Protein AF-A0A151A830-F1 (afdb_monomer)

Mean predicted aligned error: 5.16 Å

Organism: NCBI:txid1008153

pLDDT: mean 84.09, std 11.05, range [46.06, 93.81]

Sequence (80 aa):
MSDATDEMIGRVVRTVEYNTGNGASEAISAAQIRTHLCANSIYPVEAVNRAIATALERGDLVEKNGKYASASPDTYRKYL

Radius of gyration: 11.39 Å; Cα contacts (8 Å, |Δi|>4): 103; chains: 1; bounding box: 35×22×29 Å

Structure (mmCIF, N/CA/C/O backbone):
data_AF-A0A151A830-F1
#
_entry.id   AF-A0A151A830-F1
#
loop_
_atom_site.group_PDB
_atom_site.id
_atom_site.type_symbol
_atom_site.label_atom_id
_atom_site.label_alt_id
_atom_site.label_comp_id
_a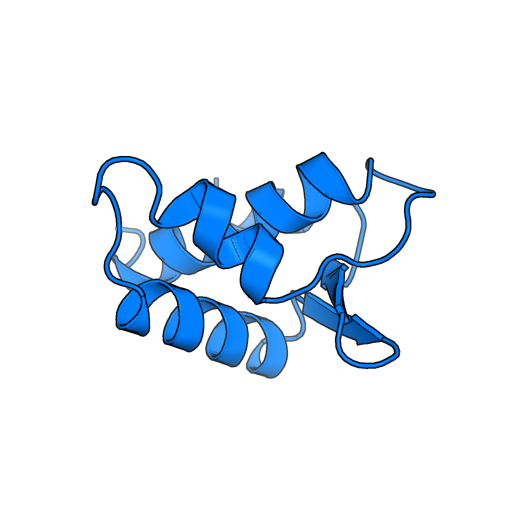tom_site.label_asym_id
_atom_site.label_entity_id
_atom_site.label_seq_id
_atom_site.pdbx_PDB_ins_code
_atom_site.Cartn_x
_atom_site.Cartn_y
_atom_site.Cartn_z
_atom_site.occupancy
_atom_site.B_iso_or_equiv
_atom_site.auth_seq_id
_atom_site.auth_comp_id
_atom_site.auth_asym_id
_atom_site.auth_atom_id
_atom_site.pdbx_PDB_model_num
ATOM 1 N N . MET A 1 1 ? 20.948 -4.363 3.404 1.00 46.91 1 MET A N 1
ATOM 2 C CA . MET A 1 1 ? 20.318 -4.298 2.073 1.00 46.91 1 MET A CA 1
ATOM 3 C C . MET A 1 1 ? 18.835 -4.424 2.332 1.00 46.91 1 MET A C 1
ATOM 5 O O . MET A 1 1 ? 18.441 -5.487 2.793 1.00 46.91 1 MET A O 1
ATOM 9 N N . SER A 1 2 ? 18.055 -3.353 2.194 1.00 55.94 2 SER A N 1
ATOM 10 C CA . SER A 1 2 ? 16.597 -3.501 2.247 1.00 55.94 2 SER A CA 1
ATOM 11 C C . SER A 1 2 ? 16.181 -4.291 1.013 1.00 55.94 2 SER A C 1
ATOM 13 O O . SER A 1 2 ? 16.644 -3.990 -0.089 1.00 55.94 2 SER A O 1
ATOM 15 N N . ASP A 1 3 ? 15.407 -5.352 1.216 1.00 73.12 3 ASP A N 1
ATOM 16 C CA . ASP A 1 3 ? 14.895 -6.174 0.128 1.00 73.12 3 ASP A CA 1
ATOM 17 C C . ASP A 1 3 ? 14.063 -5.290 -0.818 1.00 73.12 3 ASP A C 1
ATOM 19 O O . ASP A 1 3 ? 13.411 -4.342 -0.371 1.00 73.12 3 ASP A O 1
ATOM 23 N N . ALA A 1 4 ? 14.064 -5.574 -2.124 1.00 73.44 4 ALA A N 1
ATOM 24 C CA . ALA A 1 4 ? 13.251 -4.819 -3.086 1.00 73.44 4 ALA A CA 1
ATOM 25 C C . ALA A 1 4 ? 11.757 -4.802 -2.687 1.00 73.44 4 ALA A C 1
ATOM 27 O O . ALA A 1 4 ? 11.025 -3.863 -3.008 1.00 73.44 4 ALA A O 1
ATOM 28 N N . THR A 1 5 ? 11.322 -5.814 -1.931 1.00 79.31 5 THR A N 1
ATOM 29 C CA . THR A 1 5 ? 9.995 -5.895 -1.318 1.00 79.31 5 THR A CA 1
ATOM 30 C C . THR A 1 5 ? 9.809 -4.870 -0.195 1.00 79.31 5 THR A C 1
ATOM 32 O O . THR A 1 5 ? 8.780 -4.200 -0.169 1.00 79.31 5 THR A O 1
ATOM 35 N N . ASP A 1 6 ? 10.787 -4.692 0.700 1.00 86.06 6 ASP A N 1
ATOM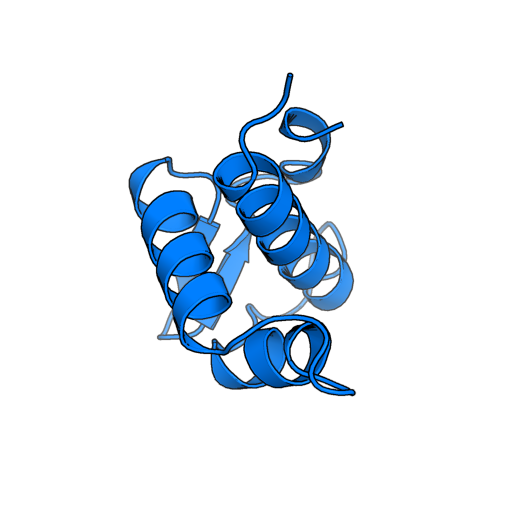 36 C CA . ASP A 1 6 ? 10.719 -3.707 1.793 1.00 86.06 6 ASP A CA 1
ATOM 37 C C . ASP A 1 6 ? 10.719 -2.271 1.268 1.00 86.06 6 ASP A C 1
ATOM 39 O O . ASP A 1 6 ? 9.977 -1.430 1.777 1.00 86.06 6 ASP A O 1
ATOM 43 N N . GLU A 1 7 ? 11.483 -1.988 0.208 1.00 88.25 7 GLU A N 1
ATOM 44 C CA . GLU A 1 7 ? 11.422 -0.681 -0.448 1.00 88.25 7 GLU A CA 1
ATOM 45 C C . GLU A 1 7 ? 10.007 -0.415 -0.985 1.00 88.25 7 GLU A C 1
ATOM 47 O O . GLU A 1 7 ? 9.430 0.642 -0.722 1.00 88.25 7 GLU A O 1
ATOM 52 N N . MET A 1 8 ? 9.411 -1.387 -1.685 1.00 91.06 8 MET A N 1
ATOM 53 C CA . MET A 1 8 ? 8.066 -1.252 -2.247 1.00 91.06 8 MET A CA 1
ATOM 54 C C . MET A 1 8 ? 6.996 -1.082 -1.157 1.00 91.06 8 MET A C 1
ATOM 56 O O . MET A 1 8 ? 6.097 -0.250 -1.304 1.00 91.06 8 MET A O 1
ATOM 60 N N . ILE A 1 9 ? 7.108 -1.815 -0.044 1.00 92.00 9 ILE A N 1
ATOM 61 C CA . ILE A 1 9 ? 6.227 -1.653 1.121 1.00 92.00 9 ILE A CA 1
ATOM 62 C C . ILE A 1 9 ? 6.375 -0.246 1.705 1.00 92.00 9 ILE A C 1
ATOM 64 O O . ILE A 1 9 ? 5.371 0.444 1.892 1.00 92.00 9 ILE A O 1
ATOM 68 N N . GLY A 1 10 ? 7.608 0.224 1.905 1.00 91.25 10 GLY A N 1
ATOM 69 C CA . GLY A 1 10 ? 7.877 1.583 2.368 1.00 91.25 10 GLY A CA 1
ATOM 70 C C . GLY A 1 10 ? 7.238 2.641 1.465 1.00 91.25 10 GLY A C 1
ATOM 71 O O . GLY A 1 10 ? 6.611 3.581 1.955 1.00 91.25 10 GLY A O 1
ATOM 72 N N . ARG A 1 11 ? 7.303 2.475 0.138 1.00 91.62 11 ARG A N 1
ATOM 73 C CA . ARG A 1 11 ? 6.632 3.378 -0.817 1.00 91.62 11 ARG A CA 1
ATOM 74 C C . ARG A 1 11 ? 5.115 3.383 -0.637 1.00 91.62 11 ARG A C 1
ATOM 76 O O . ARG A 1 11 ? 4.533 4.464 -0.590 1.00 91.62 11 ARG A O 1
ATOM 83 N N . VAL A 1 12 ? 4.489 2.212 -0.503 1.00 92.31 12 VAL A N 1
ATOM 84 C CA . VAL A 1 12 ? 3.042 2.092 -0.255 1.00 92.31 12 VAL A CA 1
ATOM 85 C C . VAL A 1 12 ? 2.650 2.795 1.043 1.00 92.31 12 VAL A C 1
ATOM 87 O O . VAL A 1 12 ? 1.752 3.637 1.022 1.00 92.31 12 VAL A O 1
ATOM 90 N N . VAL A 1 13 ? 3.341 2.503 2.148 1.00 91.25 13 VAL A N 1
ATOM 91 C CA . VAL A 1 13 ? 3.065 3.111 3.459 1.00 91.25 13 VAL A CA 1
ATOM 92 C C . VAL A 1 13 ? 3.217 4.628 3.386 1.00 91.25 13 VAL A C 1
ATOM 94 O O . VAL A 1 13 ? 2.316 5.351 3.803 1.00 91.25 13 VAL A O 1
ATOM 97 N N . ARG A 1 14 ? 4.285 5.128 2.754 1.00 91.25 14 ARG A N 1
ATOM 98 C CA . ARG A 1 14 ? 4.490 6.568 2.548 1.00 91.25 14 ARG A CA 1
ATOM 99 C C . ARG A 1 14 ? 3.363 7.213 1.750 1.00 91.25 14 ARG A C 1
ATOM 101 O O . ARG A 1 14 ? 2.933 8.314 2.081 1.00 91.25 14 ARG A O 1
ATOM 108 N N . THR A 1 15 ? 2.906 6.565 0.677 1.00 90.38 15 THR A N 1
ATOM 109 C CA . THR A 1 15 ? 1.790 7.066 -0.134 1.00 90.38 15 THR A CA 1
ATOM 110 C C . THR A 1 15 ? 0.509 7.136 0.685 1.00 90.38 15 THR A C 1
ATOM 112 O O . THR A 1 15 ? -0.209 8.129 0.583 1.00 90.38 15 THR A O 1
ATOM 115 N N . VAL A 1 16 ? 0.235 6.122 1.507 1.00 89.81 16 VAL A N 1
ATOM 116 C CA . VAL A 1 16 ? -0.907 6.133 2.425 1.00 89.81 16 VAL A CA 1
ATOM 117 C C . VAL A 1 16 ? -0.777 7.289 3.411 1.00 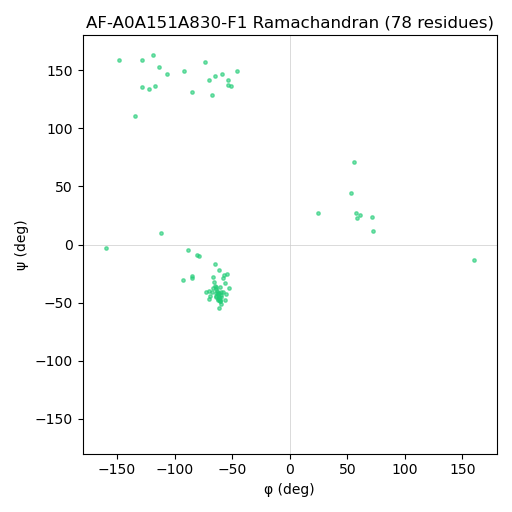89.81 16 VAL A C 1
ATOM 119 O O . VAL A 1 16 ? -1.654 8.142 3.422 1.00 89.81 16 VAL A O 1
ATOM 122 N N . GLU A 1 17 ? 0.334 7.399 4.138 1.00 88.75 17 GLU A N 1
ATOM 123 C CA . GLU A 1 17 ? 0.546 8.441 5.156 1.00 88.75 17 GLU A CA 1
ATOM 124 C C . GLU A 1 17 ? 0.475 9.866 4.603 1.00 88.75 17 GLU A C 1
ATOM 126 O O . GLU A 1 17 ? -0.131 10.746 5.220 1.00 88.75 17 GLU A O 1
ATOM 131 N N . TYR A 1 18 ? 1.055 10.090 3.421 1.00 86.25 18 TYR A N 1
ATOM 132 C CA . TYR A 1 18 ? 1.009 11.382 2.742 1.00 86.25 18 TYR A CA 1
ATOM 133 C C . TYR A 1 18 ? -0.428 11.802 2.416 1.00 86.25 18 TYR A C 1
ATOM 135 O O . TYR A 1 18 ? -0.789 12.961 2.605 1.00 86.25 18 TYR A O 1
ATOM 143 N N . ASN A 1 19 ? -1.262 10.865 1.958 1.00 83.19 19 ASN A N 1
ATOM 144 C CA . ASN A 1 19 ? -2.645 11.159 1.583 1.00 83.19 19 ASN A CA 1
ATOM 145 C C . ASN A 1 19 ? -3.615 11.136 2.775 1.00 83.19 19 ASN A C 1
ATOM 147 O O . ASN A 1 19 ? -4.611 11.858 2.762 1.00 83.19 19 ASN A O 1
ATOM 151 N N . THR A 1 20 ? -3.336 10.343 3.814 1.00 77.12 20 THR A N 1
ATOM 152 C CA . THR A 1 20 ? -4.133 10.330 5.050 1.00 77.12 20 THR A CA 1
ATOM 153 C C . THR A 1 20 ? -3.776 11.488 5.990 1.00 77.12 20 THR A C 1
ATOM 155 O O . THR A 1 20 ? -4.471 11.714 6.979 1.00 77.12 20 THR A O 1
ATOM 158 N N . GLY A 1 21 ? -2.701 12.229 5.692 1.00 64.06 21 GLY A N 1
ATOM 159 C CA . GLY A 1 21 ? -2.286 13.442 6.391 1.00 64.06 21 GLY A CA 1
ATOM 160 C C . GLY A 1 21 ? -2.095 13.221 7.887 1.00 64.06 21 GLY A C 1
ATOM 161 O O . GLY A 1 21 ? -2.948 13.664 8.642 1.00 64.06 21 GLY A O 1
ATOM 162 N N . ASN A 1 22 ? -1.035 12.498 8.278 1.0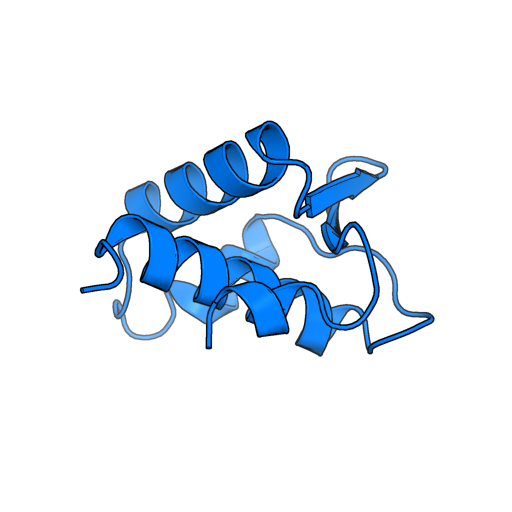0 56.12 22 ASN A N 1
ATOM 163 C CA . ASN A 1 22 ? -0.461 12.275 9.628 1.00 56.12 22 ASN A CA 1
ATOM 164 C C . ASN A 1 22 ? -1.365 12.431 10.888 1.00 56.12 22 ASN A C 1
ATOM 166 O O . ASN A 1 22 ? -0.860 12.741 11.965 1.00 56.12 22 ASN A O 1
ATOM 170 N N . GLY A 1 23 ? -2.685 12.226 10.794 1.00 50.03 23 GLY A N 1
ATOM 171 C CA . GLY A 1 23 ? -3.600 12.502 11.900 1.00 50.03 23 GLY A CA 1
ATOM 172 C C . GLY A 1 23 ? -5.098 12.688 11.616 1.00 50.03 23 GLY A C 1
ATOM 173 O O . GLY A 1 23 ? -5.834 12.666 12.597 1.00 50.03 23 GLY A O 1
ATOM 174 N N . ALA A 1 24 ? -5.610 12.862 10.383 1.00 46.06 24 ALA A N 1
ATOM 175 C CA . ALA A 1 24 ? -7.061 13.144 10.255 1.00 46.06 24 ALA A CA 1
ATOM 176 C C . ALA A 1 24 ? -7.773 12.884 8.911 1.00 46.06 24 ALA A C 1
ATOM 178 O O . ALA A 1 24 ? -8.985 13.091 8.852 1.00 46.06 24 ALA A O 1
ATOM 179 N N . SER A 1 25 ? -7.102 12.467 7.836 1.00 56.34 25 SER A N 1
ATOM 180 C CA . SER A 1 25 ? -7.776 12.306 6.538 1.00 56.34 25 SER A CA 1
ATOM 181 C C . SER A 1 25 ? -8.307 10.883 6.339 1.00 56.34 25 SER A C 1
ATOM 183 O O . SER A 1 25 ? -7.759 9.912 6.870 1.00 56.34 25 SER A O 1
ATOM 185 N N . GLU A 1 26 ? -9.406 10.766 5.590 1.00 73.56 26 GLU A N 1
ATOM 186 C CA . GLU A 1 26 ? -10.026 9.485 5.254 1.00 73.56 26 GLU A CA 1
ATOM 187 C C . GLU A 1 26 ? -8.982 8.517 4.681 1.00 73.56 26 GLU A C 1
ATOM 189 O O . GLU A 1 26 ? -8.163 8.891 3.841 1.00 73.56 26 GLU A O 1
ATOM 194 N N . ALA A 1 27 ? -9.028 7.258 5.128 1.00 83.25 27 ALA A N 1
ATOM 195 C CA . ALA A 1 27 ? -8.257 6.166 4.538 1.00 83.25 27 ALA A CA 1
ATOM 196 C C . ALA A 1 27 ? -8.355 6.205 2.998 1.00 83.25 27 ALA A C 1
ATOM 198 O O . ALA A 1 27 ? -9.382 6.613 2.454 1.00 83.25 27 ALA A O 1
ATOM 199 N N . ILE A 1 28 ? -7.322 5.759 2.280 1.00 89.56 28 ILE A N 1
ATOM 200 C CA . ILE A 1 28 ? -7.286 5.819 0.809 1.00 89.56 28 ILE A CA 1
ATOM 201 C C . ILE A 1 28 ? -7.487 4.458 0.154 1.00 89.56 28 ILE A C 1
ATOM 203 O O . ILE A 1 28 ? -7.055 3.430 0.658 1.00 89.56 28 ILE A O 1
ATOM 207 N N . SER A 1 29 ? -8.131 4.420 -1.005 1.00 91.56 29 SER A N 1
ATOM 208 C CA . SER A 1 29 ? -8.373 3.160 -1.718 1.00 91.56 29 SER A CA 1
ATOM 209 C C . SER A 1 29 ? -7.106 2.595 -2.381 1.00 91.56 29 SER A C 1
ATOM 211 O O . SER A 1 29 ? -6.203 3.337 -2.774 1.00 91.56 29 SER A O 1
ATOM 213 N N . ALA A 1 30 ? -7.079 1.280 -2.637 1.00 90.00 30 ALA A N 1
ATOM 214 C CA . ALA A 1 30 ? -6.025 0.658 -3.453 1.00 90.00 30 ALA A CA 1
ATOM 215 C C . ALA A 1 30 ? -5.932 1.261 -4.865 1.00 90.00 30 ALA A C 1
ATOM 217 O O . ALA A 1 30 ? -4.870 1.236 -5.480 1.0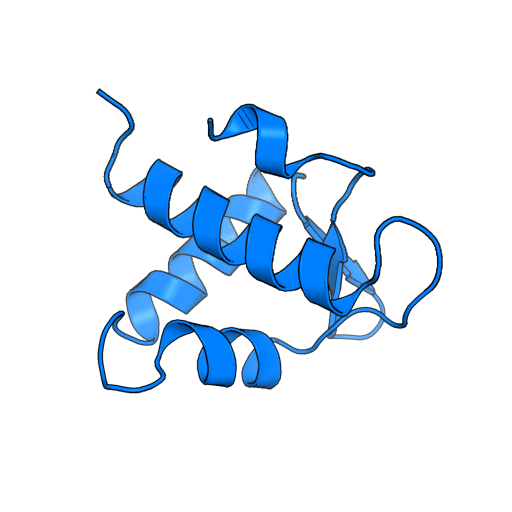0 90.00 30 ALA A O 1
ATOM 218 N N . ALA A 1 31 ? -7.036 1.772 -5.421 1.00 89.50 31 ALA A N 1
ATOM 219 C CA . ALA A 1 31 ? -7.014 2.471 -6.705 1.00 89.50 31 ALA A CA 1
ATOM 220 C C . ALA A 1 31 ? -6.183 3.760 -6.625 1.00 89.50 31 ALA A C 1
ATOM 222 O O . ALA A 1 31 ? -5.329 3.971 -7.476 1.00 89.50 31 ALA A O 1
ATOM 223 N N . GLN A 1 32 ? -6.356 4.564 -5.572 1.00 89.94 32 GLN A N 1
ATOM 224 C CA . GLN A 1 32 ? -5.560 5.779 -5.366 1.00 89.94 32 GLN A CA 1
ATOM 225 C C . GLN A 1 32 ? -4.076 5.459 -5.157 1.00 89.94 32 GLN A C 1
ATOM 227 O O . GLN A 1 32 ? -3.229 6.073 -5.801 1.00 89.94 32 GLN A O 1
ATOM 232 N N . ILE A 1 33 ? -3.754 4.451 -4.335 1.00 90.50 33 ILE A N 1
ATOM 233 C CA . ILE A 1 33 ? -2.366 3.991 -4.135 1.00 90.50 33 ILE A CA 1
ATOM 234 C C . ILE A 1 33 ? -1.729 3.609 -5.480 1.00 90.50 33 ILE A C 1
ATOM 236 O O . ILE A 1 33 ? -0.628 4.057 -5.803 1.00 90.50 33 ILE A O 1
ATOM 240 N N . ARG A 1 34 ? -2.446 2.828 -6.299 1.00 90.00 34 ARG A N 1
ATOM 241 C CA . ARG A 1 34 ? -1.996 2.437 -7.641 1.00 90.00 34 ARG A CA 1
ATOM 242 C C . ARG A 1 34 ? -1.831 3.637 -8.564 1.00 90.00 34 ARG A C 1
ATOM 244 O O . ARG A 1 34 ? -0.819 3.702 -9.244 1.00 90.00 34 ARG A O 1
ATOM 251 N N . THR A 1 35 ? -2.746 4.601 -8.564 1.00 88.62 35 THR A N 1
ATOM 252 C CA . THR A 1 35 ? -2.597 5.825 -9.365 1.00 88.62 35 THR A CA 1
ATOM 253 C C . THR A 1 35 ? -1.311 6.572 -9.017 1.00 88.62 35 THR A C 1
ATOM 255 O O . THR A 1 35 ? -0.620 7.024 -9.922 1.00 88.62 35 THR A O 1
ATOM 258 N N . HIS A 1 36 ? -0.943 6.661 -7.736 1.00 87.25 36 HIS A N 1
ATOM 259 C CA . HIS A 1 36 ? 0.289 7.340 -7.327 1.00 87.25 36 HIS A CA 1
ATOM 260 C C . HIS A 1 36 ? 1.563 6.557 -7.668 1.00 87.25 36 HIS A C 1
ATOM 262 O O . HIS A 1 36 ? 2.545 7.160 -8.091 1.00 87.25 36 HIS A O 1
ATOM 268 N N . LEU A 1 37 ? 1.563 5.234 -7.483 1.00 87.75 37 LEU A N 1
ATOM 269 C CA . LEU A 1 37 ? 2.774 4.412 -7.618 1.00 87.75 37 LEU A CA 1
ATOM 270 C C . LEU A 1 37 ? 2.968 3.826 -9.022 1.00 87.75 37 LEU A C 1
ATOM 272 O O . LEU A 1 37 ? 4.093 3.646 -9.469 1.00 87.75 37 LEU A O 1
ATOM 276 N N . CYS A 1 38 ? 1.886 3.554 -9.745 1.00 86.31 38 CYS A N 1
ATOM 277 C CA . CYS A 1 38 ? 1.944 3.062 -11.123 1.00 86.31 38 CYS A CA 1
ATOM 278 C C . CYS A 1 38 ? 1.994 4.208 -12.147 1.00 86.31 38 CYS A C 1
ATOM 280 O O . CYS A 1 38 ? 2.130 3.941 -13.343 1.00 86.31 38 CYS A O 1
ATOM 282 N N . ALA A 1 39 ? 1.876 5.473 -11.715 1.00 80.31 39 ALA A N 1
ATOM 283 C CA . ALA A 1 39 ? 2.056 6.620 -12.600 1.00 80.31 39 ALA A CA 1
ATOM 284 C C . ALA A 1 39 ? 3.409 6.528 -13.318 1.00 80.31 39 ALA A C 1
ATOM 286 O O . ALA A 1 39 ? 4.424 6.177 -12.716 1.00 80.31 39 ALA A O 1
ATOM 287 N N . ASN A 1 40 ? 3.417 6.841 -14.615 1.00 73.00 40 ASN A N 1
ATOM 288 C CA . ASN A 1 40 ? 4.602 6.760 -15.476 1.00 73.00 40 ASN A CA 1
ATOM 289 C C . ASN A 1 40 ? 5.249 5.358 -15.551 1.00 73.00 40 ASN A C 1
ATOM 291 O O . ASN A 1 40 ? 6.429 5.255 -15.873 1.00 73.00 40 ASN A O 1
ATOM 295 N N . SER A 1 41 ? 4.497 4.287 -15.258 1.00 67.06 41 SER A N 1
ATOM 296 C CA . SER A 1 41 ? 4.968 2.890 -15.302 1.00 67.06 41 SER A CA 1
ATOM 297 C C . SER A 1 41 ? 6.182 2.602 -14.409 1.00 67.06 41 SER A C 1
ATOM 299 O O . SER A 1 41 ? 6.954 1.689 -14.690 1.00 67.06 41 SER A O 1
ATOM 301 N N . ILE A 1 42 ? 6.354 3.372 -13.329 1.00 78.06 42 ILE A N 1
ATOM 302 C CA . ILE A 1 42 ? 7.504 3.247 -12.420 1.00 78.06 42 ILE A CA 1
ATOM 303 C C . ILE A 1 42 ? 7.455 1.913 -11.664 1.00 78.06 42 ILE A C 1
ATOM 305 O O . ILE A 1 42 ? 8.477 1.244 -11.526 1.00 78.06 42 ILE A O 1
ATOM 309 N N . TYR A 1 43 ? 6.265 1.503 -11.215 1.00 84.25 43 TYR A N 1
ATOM 310 C CA . TYR A 1 43 ? 6.058 0.237 -10.516 1.00 84.25 43 TYR A CA 1
ATOM 311 C C . TYR A 1 43 ? 4.919 -0.569 -11.155 1.00 84.25 43 TYR A C 1
ATOM 313 O O . TYR A 1 43 ? 3.858 -0.005 -11.446 1.00 84.25 43 TYR A O 1
ATOM 321 N N . PRO A 1 44 ? 5.089 -1.889 -11.364 1.00 88.62 44 PRO A N 1
ATOM 322 C CA . PRO A 1 44 ? 4.022 -2.730 -11.886 1.00 88.62 44 PRO A CA 1
ATOM 323 C C . PRO A 1 44 ? 2.913 -2.903 -10.842 1.00 88.62 44 PRO A C 1
ATOM 325 O O . PRO A 1 44 ? 3.181 -3.097 -9.654 1.00 88.62 44 PRO A O 1
ATOM 328 N N . VAL A 1 45 ? 1.656 -2.904 -11.298 1.00 89.31 45 VAL A N 1
ATOM 329 C CA . VAL A 1 45 ? 0.461 -3.026 -10.439 1.00 89.31 45 VAL A CA 1
ATOM 330 C C . VAL A 1 45 ? 0.537 -4.247 -9.515 1.00 89.31 45 VAL A C 1
ATOM 332 O O . VAL A 1 45 ? 0.147 -4.166 -8.353 1.00 89.31 45 VAL A O 1
ATOM 335 N N . GLU A 1 46 ? 1.077 -5.367 -9.998 1.00 89.62 46 GLU A N 1
ATOM 336 C CA . GLU A 1 46 ? 1.243 -6.588 -9.202 1.00 89.62 46 GLU A CA 1
ATOM 337 C C . GLU A 1 46 ? 2.222 -6.425 -8.035 1.00 89.62 46 GLU A C 1
ATOM 339 O O . GLU A 1 46 ? 2.001 -7.003 -6.972 1.00 89.62 46 GLU A O 1
ATOM 344 N N . ALA A 1 47 ? 3.296 -5.648 -8.204 1.00 90.25 47 ALA A N 1
ATOM 345 C CA . ALA A 1 47 ? 4.232 -5.372 -7.115 1.00 90.25 47 ALA A CA 1
ATOM 346 C C . ALA A 1 47 ? 3.591 -4.458 -6.066 1.00 90.25 47 ALA A C 1
ATOM 348 O O . ALA A 1 47 ? 3.721 -4.716 -4.873 1.00 90.25 47 ALA A O 1
ATOM 349 N N . VAL A 1 48 ? 2.827 -3.452 -6.505 1.00 91.19 48 VAL A N 1
ATOM 350 C CA . VAL A 1 48 ? 2.076 -2.569 -5.601 1.00 91.19 48 VAL A CA 1
ATOM 351 C C . VAL A 1 48 ? 1.033 -3.358 -4.807 1.00 91.19 48 VAL A C 1
ATOM 353 O O . VAL A 1 48 ? 0.962 -3.221 -3.591 1.00 91.19 48 VAL A O 1
ATOM 356 N N . ASN A 1 49 ? 0.256 -4.225 -5.463 1.00 92.00 49 ASN A N 1
ATOM 357 C CA . ASN A 1 49 ? -0.749 -5.050 -4.789 1.00 92.00 49 ASN A CA 1
ATOM 358 C C . ASN A 1 49 ? -0.118 -6.030 -3.793 1.00 92.00 49 ASN A C 1
ATOM 360 O O . ASN A 1 49 ? -0.633 -6.180 -2.687 1.00 92.00 49 ASN A O 1
ATOM 364 N N . ARG A 1 50 ? 1.010 -6.662 -4.154 1.00 92.69 50 ARG A N 1
ATOM 365 C CA . ARG A 1 50 ? 1.763 -7.514 -3.224 1.00 92.69 50 ARG A CA 1
ATOM 366 C C . ARG A 1 50 ? 2.259 -6.726 -2.017 1.00 92.69 50 ARG A C 1
ATOM 368 O O . ARG A 1 50 ? 2.063 -7.172 -0.897 1.00 92.69 50 ARG A O 1
ATOM 375 N N . ALA A 1 51 ? 2.812 -5.535 -2.229 1.00 92.62 51 ALA A N 1
ATOM 376 C CA . ALA A 1 51 ? 3.272 -4.682 -1.140 1.00 92.62 51 ALA A CA 1
ATOM 377 C C . ALA A 1 51 ? 2.130 -4.223 -0.218 1.00 92.62 51 ALA A C 1
ATOM 379 O O . ALA A 1 51 ? 2.315 -4.209 0.994 1.00 92.62 51 ALA A O 1
ATOM 380 N N . ILE A 1 52 ? 0.941 -3.912 -0.755 1.00 92.94 52 ILE A N 1
ATOM 381 C CA . ILE A 1 52 ? -0.251 -3.625 0.064 1.00 92.94 52 ILE A CA 1
ATOM 382 C C . ILE A 1 52 ? -0.610 -4.843 0.925 1.00 92.94 52 ILE A C 1
ATOM 384 O O . ILE A 1 52 ? -0.792 -4.693 2.131 1.00 92.94 52 ILE A O 1
ATOM 388 N N . ALA A 1 53 ? -0.675 -6.040 0.332 1.00 93.56 53 ALA A N 1
ATOM 389 C CA . ALA A 1 53 ? -0.995 -7.269 1.059 1.00 93.56 53 ALA A CA 1
ATOM 390 C C . ALA A 1 53 ? 0.024 -7.556 2.172 1.00 93.56 53 ALA A C 1
ATOM 392 O O . ALA A 1 53 ? -0.362 -7.724 3.325 1.00 93.56 53 ALA A O 1
ATOM 393 N N . THR A 1 54 ? 1.322 -7.497 1.867 1.00 93.00 54 THR A N 1
ATOM 394 C CA . THR A 1 54 ? 2.370 -7.716 2.871 1.00 93.00 54 THR A CA 1
ATOM 395 C C . THR A 1 54 ? 2.349 -6.653 3.971 1.00 93.00 54 THR A C 1
ATOM 397 O O . THR A 1 54 ? 2.563 -6.978 5.136 1.00 93.00 54 THR A O 1
ATOM 400 N N . ALA A 1 55 ? 2.054 -5.391 3.646 1.00 91.50 55 ALA A N 1
ATOM 401 C CA . ALA A 1 55 ? 1.936 -4.333 4.648 1.00 91.50 55 ALA A CA 1
ATOM 402 C C . ALA A 1 55 ? 0.743 -4.549 5.598 1.00 91.50 55 ALA A C 1
ATOM 404 O O . ALA A 1 55 ? 0.830 -4.202 6.775 1.00 91.50 55 ALA A O 1
ATOM 405 N N . LEU A 1 56 ? -0.352 -5.144 5.112 1.00 92.56 56 LEU A N 1
ATOM 406 C CA . LEU A 1 56 ? -1.483 -5.560 5.949 1.00 92.56 56 LEU A CA 1
ATOM 407 C C . LEU A 1 56 ? -1.108 -6.747 6.841 1.00 92.56 56 LEU A C 1
ATOM 409 O O . LEU A 1 56 ? -1.364 -6.706 8.040 1.00 92.56 56 LEU A O 1
ATOM 413 N N . GLU A 1 57 ? -0.463 -7.776 6.283 1.00 93.81 57 GLU A N 1
ATOM 414 C CA . GLU A 1 57 ? -0.025 -8.961 7.038 1.00 93.81 57 GLU A CA 1
ATOM 415 C C . GLU A 1 57 ? 0.963 -8.606 8.155 1.00 93.81 57 GLU A C 1
ATOM 417 O O . GLU A 1 57 ? 0.914 -9.177 9.243 1.00 93.81 57 GLU A O 1
ATOM 422 N N . ARG A 1 58 ? 1.841 -7.627 7.908 1.00 90.25 58 ARG A N 1
ATOM 423 C CA . ARG A 1 58 ? 2.795 -7.105 8.897 1.00 90.25 58 ARG A CA 1
ATOM 424 C C . ARG A 1 58 ? 2.172 -6.136 9.905 1.00 90.25 58 ARG A C 1
ATOM 426 O O . ARG A 1 58 ? 2.829 -5.781 10.882 1.00 90.25 58 ARG A O 1
ATOM 433 N N . GLY A 1 59 ? 0.931 -5.704 9.681 1.00 89.88 59 GLY A N 1
ATOM 434 C CA . GLY A 1 59 ? 0.244 -4.730 10.528 1.00 89.88 59 GLY A CA 1
ATOM 435 C C . GLY A 1 59 ? 0.780 -3.301 10.399 1.00 89.88 59 GLY A C 1
ATOM 436 O O . GLY A 1 59 ? 0.628 -2.515 11.328 1.00 89.88 59 GLY A O 1
ATOM 437 N N . ASP A 1 60 ? 1.415 -2.955 9.277 1.00 90.69 60 ASP A N 1
ATOM 438 C CA . ASP A 1 60 ? 1.840 -1.581 8.972 1.00 90.69 60 ASP A CA 1
ATOM 439 C C . ASP A 1 60 ? 0.710 -0.756 8.341 1.00 90.69 60 ASP A C 1
ATOM 441 O O . ASP A 1 60 ? 0.654 0.466 8.503 1.00 90.69 60 ASP A O 1
ATOM 445 N N . LEU A 1 61 ? -0.221 -1.424 7.655 1.00 91.12 61 LEU A N 1
ATOM 446 C CA . LEU A 1 61 ? -1.476 -0.843 7.192 1.00 91.12 61 LEU A CA 1
ATOM 447 C C . LEU A 1 61 ? -2.665 -1.470 7.913 1.00 91.12 61 LEU A C 1
ATOM 449 O O . LEU A 1 61 ? -2.644 -2.637 8.297 1.00 91.12 61 LEU A O 1
ATOM 453 N N . VAL A 1 62 ? -3.737 -0.695 8.022 1.00 90.69 62 VAL A N 1
ATOM 454 C CA . VAL A 1 62 ? -5.046 -1.151 8.488 1.00 90.69 62 VAL A CA 1
ATOM 455 C C . VAL A 1 62 ? -6.096 -0.868 7.421 1.00 90.69 62 VAL A C 1
ATOM 457 O O . VAL A 1 62 ? -6.149 0.231 6.861 1.00 90.69 62 VAL A O 1
ATOM 460 N N . GLU A 1 63 ? -6.945 -1.856 7.141 1.00 90.50 63 GLU A N 1
ATOM 461 C CA . GLU A 1 63 ? -8.102 -1.673 6.267 1.00 90.50 63 GLU A CA 1
ATOM 462 C C . GLU A 1 63 ? -9.291 -1.119 7.069 1.00 90.50 63 GLU A C 1
ATOM 464 O O . GLU A 1 63 ? -9.638 -1.618 8.139 1.00 90.50 63 GLU A O 1
ATOM 469 N N . LYS A 1 64 ? -9.922 -0.065 6.549 1.00 87.19 64 LYS A N 1
ATOM 470 C CA . LYS A 1 64 ? -11.129 0.568 7.088 1.00 8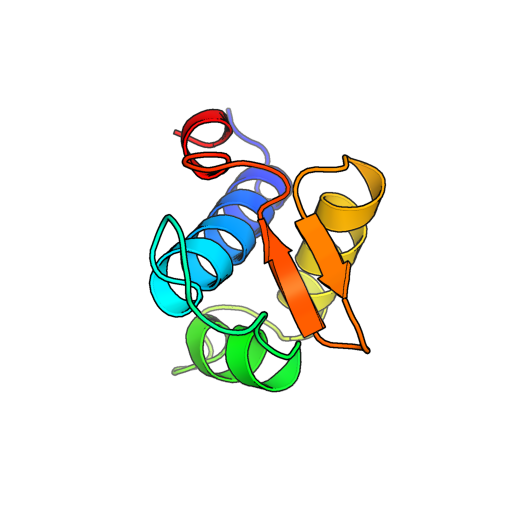7.19 64 LYS A CA 1
ATOM 471 C C . LYS A 1 64 ? -12.105 0.808 5.940 1.00 87.19 64 LYS A C 1
ATOM 473 O O . LYS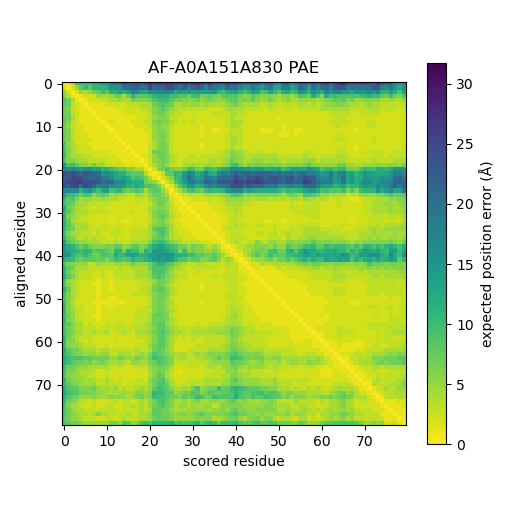 A 1 64 ? -11.858 1.661 5.089 1.00 87.19 64 LYS A O 1
ATOM 478 N N . ASN A 1 65 ? -13.214 0.067 5.913 1.00 86.19 65 ASN A N 1
ATOM 479 C CA . ASN A 1 65 ? -14.254 0.163 4.876 1.00 86.19 65 ASN A CA 1
ATOM 480 C C . ASN A 1 65 ? -13.706 0.035 3.434 1.00 86.19 65 ASN A C 1
ATOM 482 O O . ASN A 1 65 ? -14.061 0.829 2.563 1.00 86.19 65 ASN A O 1
ATOM 486 N N . GLY A 1 66 ? -12.804 -0.924 3.181 1.00 84.31 66 GLY A N 1
ATOM 487 C CA . GLY A 1 66 ? -12.196 -1.142 1.856 1.00 84.31 66 GLY A CA 1
ATOM 488 C C . GLY A 1 66 ? -11.176 -0.076 1.423 1.00 84.31 66 GLY A C 1
ATOM 489 O O . GLY A 1 66 ? -10.777 -0.020 0.256 1.00 84.31 66 GLY A O 1
ATOM 490 N N . LYS A 1 67 ? -10.761 0.793 2.350 1.00 91.06 67 LYS A N 1
ATOM 491 C CA . LYS A 1 67 ? -9.687 1.778 2.188 1.00 91.06 67 LYS A CA 1
ATOM 492 C C . LYS A 1 67 ? -8.565 1.490 3.195 1.00 91.06 67 LYS A C 1
ATOM 494 O O . LYS A 1 67 ? -8.786 0.802 4.183 1.00 91.06 67 LYS A O 1
ATOM 499 N N . TYR A 1 68 ? -7.379 2.043 2.982 1.00 90.50 68 TYR A N 1
ATOM 500 C CA . TYR A 1 68 ? -6.169 1.779 3.756 1.00 90.50 68 TYR A CA 1
ATOM 501 C C . TYR A 1 68 ? -5.680 3.031 4.478 1.00 90.50 68 TYR A C 1
ATOM 503 O O . TYR A 1 68 ? -5.640 4.121 3.904 1.00 90.50 68 TYR A O 1
ATOM 511 N N . ALA A 1 69 ? -5.287 2.860 5.733 1.00 90.06 69 ALA A N 1
ATOM 512 C CA . ALA A 1 69 ? -4.580 3.857 6.527 1.00 90.06 69 ALA A CA 1
ATOM 513 C C . ALA A 1 69 ? -3.322 3.224 7.129 1.00 90.06 69 ALA A C 1
ATOM 515 O O . ALA A 1 69 ? -3.249 2.000 7.250 1.00 90.06 69 ALA A O 1
ATOM 516 N N . SER A 1 70 ? -2.340 4.036 7.514 1.00 86.88 70 SER A N 1
ATOM 517 C CA . SER A 1 70 ? -1.222 3.530 8.306 1.00 86.88 70 SER A CA 1
ATOM 518 C C . SER A 1 70 ? -1.712 3.067 9.678 1.00 86.88 70 SER A C 1
ATOM 520 O O . SER A 1 70 ? -2.652 3.629 10.251 1.00 86.88 70 SER A O 1
ATOM 522 N N . ALA A 1 71 ? -1.093 2.011 10.201 1.00 86.56 71 ALA A N 1
ATOM 523 C CA . ALA A 1 71 ? -1.420 1.482 11.521 1.00 86.56 71 ALA A CA 1
ATOM 524 C C . ALA A 1 71 ? -1.056 2.463 12.644 1.00 86.56 71 ALA A C 1
ATOM 526 O O . ALA A 1 71 ? -1.666 2.460 13.713 1.00 86.56 71 ALA A O 1
ATOM 527 N N . SER A 1 72 ? -0.059 3.315 12.416 1.00 83.75 72 SER A N 1
ATOM 528 C CA . SER A 1 72 ? 0.346 4.387 13.322 1.00 83.75 72 SER A CA 1
ATOM 529 C C . SER A 1 72 ? 0.885 5.581 12.529 1.00 83.75 72 SER A C 1
ATOM 531 O O . SER A 1 72 ? 1.312 5.404 11.383 1.00 83.75 72 SER A O 1
ATOM 533 N N . PRO A 1 73 ? 0.894 6.793 13.110 1.00 77.12 73 PRO A N 1
ATOM 534 C CA . PRO A 1 73 ? 1.673 7.898 12.561 1.00 77.12 73 PRO A CA 1
ATOM 535 C C . PRO A 1 73 ? 3.139 7.478 12.384 1.00 77.12 73 PRO A C 1
ATOM 537 O O . PRO A 1 73 ? 3.673 6.748 13.223 1.00 77.12 73 PRO A O 1
ATOM 540 N N . ASP A 1 74 ? 3.775 7.925 11.301 1.00 80.44 74 ASP A N 1
ATOM 541 C CA . ASP A 1 74 ? 5.197 7.691 11.018 1.00 80.44 74 ASP A CA 1
ATOM 542 C C . ASP A 1 74 ? 5.612 6.205 10.877 1.00 80.44 74 ASP A C 1
ATOM 544 O O . ASP A 1 74 ? 6.785 5.856 11.041 1.00 80.44 74 ASP A O 1
ATOM 548 N N . THR A 1 75 ? 4.687 5.312 10.506 1.00 84.00 75 THR A N 1
ATOM 549 C CA . THR A 1 75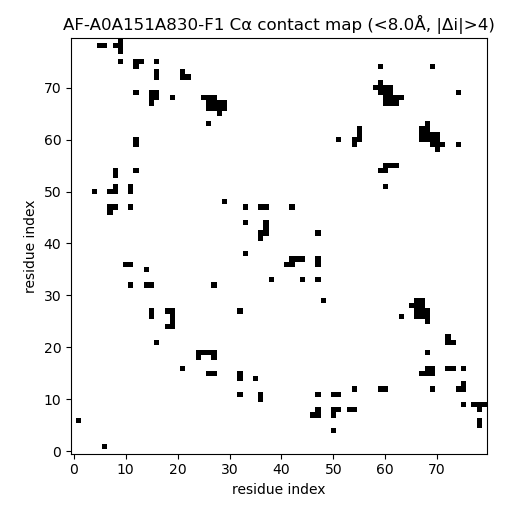 ? 4.976 3.904 10.168 1.00 84.00 75 THR A CA 1
ATOM 550 C C . THR A 1 75 ? 6.011 3.798 9.045 1.00 84.00 75 THR A C 1
ATOM 552 O O . THR A 1 75 ? 6.853 2.897 9.074 1.00 84.00 75 THR A O 1
ATOM 555 N N . TYR A 1 76 ? 6.035 4.748 8.099 1.00 84.88 76 TYR A N 1
ATOM 556 C CA . TYR A 1 76 ? 7.057 4.794 7.048 1.00 84.88 76 TYR A CA 1
ATOM 557 C C . TYR A 1 76 ? 8.495 4.860 7.590 1.00 84.88 76 TYR A C 1
ATOM 559 O O . TYR A 1 76 ? 9.416 4.375 6.937 1.00 84.88 76 TYR A O 1
ATOM 567 N N . ARG A 1 77 ? 8.719 5.395 8.799 1.00 85.38 77 ARG A N 1
ATOM 568 C CA . ARG A 1 77 ? 10.063 5.520 9.386 1.00 85.38 77 ARG A CA 1
ATOM 569 C C . ARG A 1 77 ? 10.767 4.175 9.587 1.00 85.38 77 ARG A C 1
ATOM 571 O O . ARG A 1 77 ? 11.990 4.149 9.631 1.00 85.38 77 ARG A O 1
ATOM 578 N N . LYS A 1 78 ? 10.019 3.068 9.667 1.00 85.31 78 LYS A N 1
ATOM 579 C CA . LYS A 1 78 ? 10.572 1.702 9.724 1.00 85.31 78 LYS A CA 1
ATOM 580 C C . LYS A 1 78 ? 11.310 1.292 8.439 1.00 85.31 78 LYS A C 1
ATOM 582 O O . LYS A 1 78 ? 12.050 0.316 8.460 1.00 85.31 78 LYS A O 1
ATOM 587 N N . TYR A 1 79 ? 11.083 2.017 7.344 1.00 84.62 79 TYR A N 1
ATOM 588 C CA . TYR A 1 79 ? 11.556 1.712 5.994 1.00 84.62 79 TYR A CA 1
ATOM 589 C C . TYR A 1 79 ? 12.620 2.705 5.478 1.00 84.62 79 TYR A C 1
ATOM 591 O O . TYR A 1 79 ? 12.935 2.691 4.287 1.00 84.62 79 TYR A O 1
ATOM 599 N N . LEU A 1 80 ? 13.141 3.579 6.353 1.00 79.88 80 LEU A N 1
ATOM 600 C CA . LEU A 1 80 ? 14.261 4.499 6.094 1.00 79.88 80 LEU A CA 1
ATOM 601 C C . LEU A 1 80 ? 15.593 3.881 6.528 1.00 79.88 80 LEU A C 1
ATOM 603 O O . LEU A 1 80 ? 16.581 4.084 5.789 1.00 79.88 80 LEU A O 1
#

Secondary structure (DSSP, 8-state):
---HHHHHHHHHHHHHHHHHGGGTS--B-HHHHHHHHSGGGSS-HHHHHHHHHHHHHTTSEEEETTEEEESSTTGGGGG-

Foldseek 3Di:
DQPPLLLLLLLLQVQQCVQCPQPHRDFAALVSSCCVCCVVPNDDSVSNVVSVVVCVVVQQWDDDPRGIHGNHGPSSVVSD

Solvent-accessible surface area (backbone atoms only — not comparable to full-atom values): 4530 Å² tot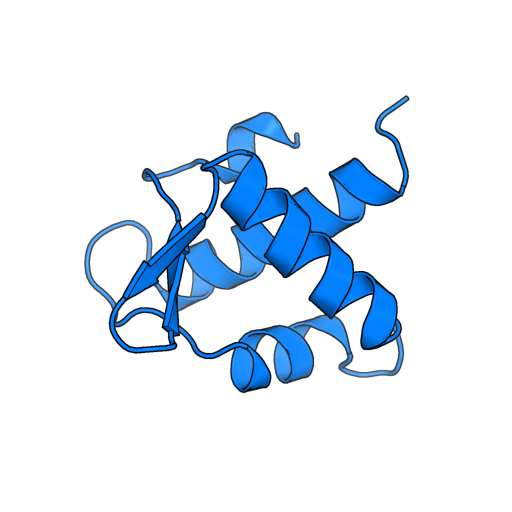al; per-residue (Å²): 130,81,49,77,63,51,52,48,28,27,51,52,44,41,54,33,37,67,66,22,48,80,81,77,46,69,52,46,39,70,66,56,55,44,56,69,50,34,48,93,69,73,38,59,68,69,60,54,53,48,23,53,53,53,30,41,76,72,53,49,32,38,81,54,94,83,14,36,33,53,59,45,77,73,54,38,65,83,59,114

Nearest PDB structures (foldseek):
  5cvr-assembly1_A-2  TM=5.793E-01  e=4.018E-02  Aliivibrio fischeri
  5e44-assembly1_A-2  TM=5.778E-01  e=7.678E-02  Aliivibrio fischeri
  3px7-assembly1_A  TM=7.979E-01  e=4.706E-01  Escherichia coli DH1
  8qto-assembly1_A-2  TM=5.605E-01  e=1.375E-01  Aliivibrio fischeri
  6nei-assembly1_A  TM=5.335E-01  e=2.463E-01  Thalictrum flavum subsp. glaucum